Protein AF-A0A5N6KJF9-F1 (afdb_monomer_lite)

InterPro domains:
  IPR001684 Large ribosomal subunit protein bL27 [PF01016] (1-32)

Structure (mmCIF, N/CA/C/O backbone):
data_AF-A0A5N6KJF9-F1
#
_entry.id   AF-A0A5N6KJF9-F1
#
loop_
_atom_site.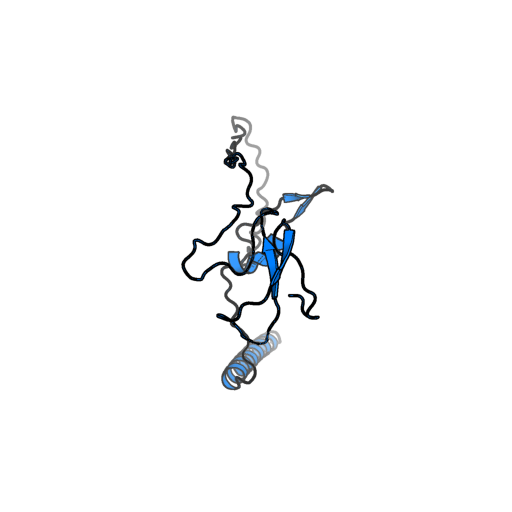group_PDB
_atom_site.id
_atom_site.type_symbol
_atom_site.label_atom_id
_atom_site.label_alt_id
_atom_site.label_comp_id
_atom_site.label_asym_id
_atom_site.label_entity_id
_atom_site.label_seq_id
_atom_site.pdbx_PDB_ins_code
_atom_site.Cartn_x
_atom_site.Cartn_y
_atom_site.Cartn_z
_atom_site.occupancy
_atom_site.B_iso_or_equiv
_atom_site.auth_seq_id
_atom_site.auth_comp_id
_atom_site.auth_asym_id
_atom_site.auth_atom_id
_atom_site.pdbx_PDB_model_num
ATOM 1 N N . MET A 1 1 ? -1.948 -7.510 11.987 1.00 93.12 1 MET A N 1
ATOM 2 C CA . MET A 1 1 ? -1.030 -8.185 12.925 1.00 93.12 1 MET A CA 1
ATOM 3 C C . MET A 1 1 ? 0.293 -8.312 12.203 1.00 93.12 1 MET A C 1
ATOM 5 O O . MET A 1 1 ? 0.275 -8.674 11.031 1.00 93.12 1 MET A O 1
ATOM 9 N N . GLY A 1 2 ? 1.382 -7.894 12.839 1.00 96.94 2 GLY A N 1
ATOM 10 C CA . GLY A 1 2 ? 2.723 -7.964 12.271 1.00 96.94 2 GLY A CA 1
ATOM 11 C C . GLY A 1 2 ? 3.200 -9.407 12.127 1.00 96.94 2 GLY A C 1
ATOM 12 O O . GLY A 1 2 ? 2.576 -10.334 12.647 1.00 96.94 2 GLY A O 1
ATOM 13 N N . ARG A 1 3 ? 4.322 -9.595 11.426 1.00 97.69 3 ARG A N 1
ATOM 14 C CA . ARG A 1 3 ? 4.995 -10.901 11.304 1.00 97.69 3 ARG A CA 1
ATOM 15 C C . ARG A 1 3 ? 5.374 -11.483 12.673 1.00 97.69 3 ARG A C 1
ATOM 17 O O . ARG A 1 3 ? 5.389 -12.692 12.849 1.00 97.69 3 ARG A O 1
ATOM 24 N N . ASP A 1 4 ? 5.667 -10.602 13.615 1.00 97.81 4 ASP A N 1
ATOM 25 C CA . ASP A 1 4 ? 6.037 -10.832 15.010 1.00 97.81 4 ASP A CA 1
ATOM 26 C C . ASP A 1 4 ? 4.830 -10.876 15.967 1.00 97.81 4 ASP A C 1
ATOM 28 O O . ASP A 1 4 ? 4.999 -10.818 17.179 1.00 97.81 4 ASP A O 1
ATOM 32 N N . HIS A 1 5 ? 3.603 -10.970 15.447 1.00 97.25 5 HIS A N 1
ATOM 33 C CA . HIS A 1 5 ? 2.355 -10.897 16.217 1.00 97.25 5 HIS A CA 1
ATOM 34 C C . HIS A 1 5 ? 2.060 -9.541 16.875 1.00 97.25 5 HIS A C 1
ATOM 36 O O . HIS A 1 5 ? 1.070 -9.425 17.601 1.00 97.25 5 HIS A O 1
ATOM 42 N N . THR A 1 6 ? 2.818 -8.488 16.562 1.00 97.44 6 THR A N 1
ATOM 43 C CA . THR A 1 6 ? 2.515 -7.139 17.048 1.00 97.44 6 THR A CA 1
ATOM 44 C C . THR A 1 6 ? 1.153 -6.673 16.522 1.00 97.44 6 THR A C 1
ATOM 46 O O . THR A 1 6 ? 0.850 -6.735 15.321 1.00 97.44 6 THR A O 1
ATOM 49 N N . ILE A 1 7 ? 0.279 -6.227 17.426 1.00 96.81 7 ILE A N 1
ATOM 50 C CA . ILE A 1 7 ? -1.053 -5.723 17.079 1.00 96.81 7 ILE A CA 1
ATOM 51 C C . ILE A 1 7 ? -0.958 -4.212 16.873 1.00 96.81 7 ILE A C 1
ATOM 53 O O . ILE A 1 7 ? -0.577 -3.478 17.776 1.00 96.81 7 ILE A O 1
ATOM 57 N N . TYR A 1 8 ? -1.330 -3.753 15.679 1.00 97.56 8 TYR A N 1
ATOM 58 C CA . TYR A 1 8 ? -1.300 -2.344 15.293 1.00 97.56 8 TYR A CA 1
ATOM 59 C C . TYR A 1 8 ? -2.666 -1.884 14.775 1.00 97.56 8 TYR A C 1
ATOM 61 O O . TYR A 1 8 ? -3.473 -2.686 14.289 1.00 97.56 8 TYR A O 1
ATOM 69 N N . ALA A 1 9 ? -2.920 -0.578 14.864 1.00 97.00 9 ALA A N 1
ATOM 70 C CA . ALA A 1 9 ? -4.131 0.036 14.341 1.00 97.00 9 ALA A CA 1
ATOM 71 C C . ALA A 1 9 ? -4.051 0.173 12.813 1.00 97.00 9 ALA A C 1
ATOM 73 O O . ALA A 1 9 ? -3.103 0.734 12.275 1.00 97.00 9 ALA A O 1
ATOM 74 N N . THR A 1 10 ? -5.062 -0.330 12.104 1.00 93.88 10 THR A N 1
ATOM 75 C CA . THR A 1 10 ? -5.178 -0.201 10.638 1.00 93.88 10 THR A CA 1
ATOM 76 C C . THR A 1 10 ? -5.901 1.072 10.207 1.00 93.88 10 THR A C 1
ATOM 78 O O . THR A 1 10 ? -5.872 1.437 9.034 1.00 93.88 10 THR A O 1
ATOM 81 N N . GLN A 1 11 ? -6.602 1.712 11.140 1.00 94.56 11 GLN A N 1
ATOM 82 C CA . GLN A 1 11 ? -7.408 2.909 10.939 1.00 94.56 11 GLN A CA 1
ATOM 83 C C . GLN A 1 11 ? -7.310 3.799 12.185 1.00 94.56 11 GLN A C 1
ATOM 85 O O . GLN A 1 11 ? -7.167 3.265 13.289 1.00 94.56 11 GLN A O 1
ATOM 90 N N . PRO A 1 12 ? -7.432 5.130 12.040 1.00 95.75 12 PRO A N 1
ATOM 91 C CA . PRO A 1 12 ? -7.471 6.038 13.177 1.00 95.75 12 PRO A CA 1
ATOM 92 C C . PRO A 1 12 ? -8.773 5.863 13.963 1.00 95.75 12 PRO A C 1
ATOM 94 O O . PRO A 1 12 ? -9.872 5.847 13.396 1.00 95.75 12 PRO A O 1
ATOM 97 N N . GLY A 1 13 ? -8.647 5.759 15.282 1.00 96.44 13 GLY A N 1
ATOM 98 C CA . GLY A 1 13 ? -9.772 5.544 16.178 1.00 96.44 13 GLY A CA 1
ATOM 99 C C . GLY A 1 13 ? -9.322 5.241 17.601 1.00 96.44 13 GLY A C 1
ATOM 100 O O . GLY A 1 13 ? -8.227 5.615 18.013 1.00 96.44 13 GLY A O 1
ATOM 101 N N . TYR A 1 14 ? -10.175 4.547 18.344 1.00 97.44 14 TYR A N 1
ATOM 102 C CA . TYR A 1 14 ? -9.971 4.227 19.752 1.00 97.44 14 TYR A CA 1
ATOM 103 C C . TYR A 1 14 ? -9.858 2.723 19.951 1.00 97.44 14 TYR A C 1
ATOM 105 O O . TYR A 1 14 ? -10.658 1.959 19.412 1.00 97.44 14 TYR A O 1
ATOM 113 N N . VAL A 1 15 ? -8.866 2.304 20.731 1.00 97.56 15 VAL A N 1
ATOM 114 C CA . VAL A 1 15 ? -8.607 0.892 21.018 1.00 97.56 15 VAL A CA 1
ATOM 115 C C . VAL A 1 15 ? -9.655 0.357 21.992 1.00 97.56 15 VAL A C 1
ATOM 117 O O . VAL A 1 15 ? -9.986 1.007 22.983 1.00 97.56 15 VAL A O 1
ATOM 120 N N . LYS A 1 16 ? -10.176 -0.838 21.713 1.00 97.25 16 LYS A N 1
ATOM 121 C CA . LYS A 1 16 ? -11.090 -1.577 22.588 1.00 97.25 16 LYS A CA 1
ATOM 122 C C . LYS A 1 16 ? -10.633 -3.030 22.692 1.00 97.25 16 LYS A C 1
ATOM 124 O O . LYS A 1 16 ? -10.399 -3.686 21.675 1.00 97.25 16 LYS A O 1
ATOM 129 N N . TYR A 1 17 ? -10.550 -3.523 23.921 1.00 97.12 17 TYR A N 1
ATOM 130 C CA . TYR A 1 17 ? -10.336 -4.932 24.237 1.00 97.12 17 TYR A CA 1
ATOM 131 C C . TYR A 1 17 ? -11.704 -5.591 24.429 1.00 97.12 17 TYR A C 1
ATOM 133 O O . TYR A 1 17 ? -12.538 -5.051 25.153 1.00 97.12 17 TYR A O 1
ATOM 141 N N . TYR A 1 18 ? -11.962 -6.716 23.764 1.00 96.75 18 TYR A N 1
ATOM 142 C CA . TYR A 1 18 ? -13.250 -7.410 23.845 1.00 96.75 18 TYR A CA 1
ATOM 143 C C . TYR A 1 18 ? -13.095 -8.924 23.675 1.00 96.75 18 TYR A C 1
ATOM 145 O O . TYR A 1 18 ? -12.079 -9.420 23.186 1.00 96.75 18 TYR A O 1
ATOM 153 N N . LYS A 1 19 ? -14.121 -9.671 24.083 1.00 96.69 19 LYS A N 1
ATOM 154 C CA . LYS A 1 19 ? -14.264 -11.105 23.812 1.00 96.69 19 LYS A CA 1
ATOM 155 C C . LYS A 1 19 ? -15.468 -11.290 22.900 1.00 96.69 19 LYS A C 1
ATOM 157 O O . LYS A 1 19 ? -16.470 -10.604 23.067 1.00 96.69 19 LYS A O 1
ATOM 162 N N . ASP A 1 20 ? -15.351 -12.198 21.944 1.00 95.25 20 ASP A N 1
ATOM 163 C CA . ASP A 1 20 ? -16.420 -12.504 20.998 1.00 95.25 20 ASP A CA 1
ATOM 164 C C . ASP A 1 20 ? -16.731 -14.004 21.083 1.00 95.25 20 ASP A C 1
ATOM 166 O O . ASP A 1 20 ? -16.048 -14.805 20.433 1.00 95.25 20 ASP A O 1
ATOM 170 N N . PRO A 1 21 ? -17.692 -14.405 21.940 1.00 93.94 21 PRO A N 1
ATOM 171 C CA . PRO A 1 21 ? -18.012 -15.811 22.143 1.00 93.94 21 PRO A CA 1
ATOM 172 C C . PRO A 1 21 ? -18.665 -16.445 20.913 1.00 93.94 21 PRO A C 1
ATOM 174 O O . PRO A 1 21 ? -18.460 -17.636 20.688 1.00 93.94 21 PRO A O 1
ATOM 177 N N . GLU A 1 22 ? -19.387 -15.663 20.100 1.00 90.62 22 GLU A N 1
ATOM 178 C CA . GLU A 1 22 ? -20.001 -16.143 18.856 1.00 90.62 22 GLU A CA 1
ATOM 179 C C . GLU A 1 22 ? -18.936 -16.546 17.835 1.00 90.62 22 GLU A C 1
ATOM 181 O O . GLU A 1 22 ? -19.087 -17.539 17.125 1.00 90.62 22 GLU A O 1
ATOM 186 N N . ARG A 1 23 ? -17.832 -15.794 17.768 1.00 90.62 23 ARG A N 1
ATOM 187 C CA . ARG A 1 23 ? -16.741 -16.082 16.836 1.00 90.62 23 ARG A CA 1
ATOM 188 C C . ARG A 1 23 ? -15.740 -17.095 17.386 1.00 90.62 23 ARG A C 1
ATOM 190 O O . ARG A 1 23 ? -15.391 -18.049 16.695 1.00 90.62 23 ARG A O 1
ATOM 197 N N . HIS A 1 24 ? -15.228 -16.869 18.597 1.00 95.00 24 HIS A N 1
ATOM 198 C CA . HIS A 1 24 ? -14.254 -17.741 19.254 1.00 95.00 24 HIS A CA 1
ATOM 199 C C . HIS A 1 24 ? -14.369 -17.659 20.790 1.00 95.00 24 HIS A C 1
ATOM 201 O O . HIS A 1 24 ? -13.834 -16.725 21.394 1.00 95.00 24 HIS A O 1
ATOM 207 N N . PRO A 1 25 ? -14.915 -18.694 21.456 1.00 95.12 25 PRO A N 1
ATOM 208 C CA . PRO A 1 25 ? -15.204 -18.671 22.897 1.00 95.12 25 PRO A CA 1
ATOM 209 C C . PRO A 1 25 ? -14.010 -18.398 23.824 1.00 95.12 25 PRO A C 1
ATOM 211 O O . PRO A 1 25 ? -14.171 -17.834 24.902 1.00 95.12 25 PRO A O 1
ATOM 214 N N . LYS A 1 26 ? -12.798 -18.809 23.429 1.00 96.56 26 LYS A N 1
ATOM 215 C CA . LYS A 1 26 ? -11.596 -18.770 24.285 1.00 96.56 26 LYS A CA 1
ATOM 216 C C . LYS A 1 26 ? -10.648 -17.604 23.985 1.00 96.56 26 LYS A C 1
ATOM 218 O O . LYS A 1 26 ? -9.662 -17.432 24.696 1.00 96.56 26 LYS A O 1
ATOM 223 N N . ARG A 1 27 ? -10.884 -16.833 22.917 1.00 96.06 27 ARG A N 1
ATOM 224 C CA . ARG A 1 27 ? -9.932 -15.816 22.439 1.00 96.06 27 ARG A CA 1
ATOM 225 C C . ARG A 1 27 ? -10.353 -14.411 22.857 1.00 96.06 27 ARG A C 1
ATOM 227 O O . ARG A 1 27 ? -11.532 -14.074 22.873 1.00 96.06 27 ARG A O 1
ATOM 234 N N . GLN A 1 28 ? -9.356 -13.591 23.173 1.00 96.69 28 GLN A N 1
ATOM 235 C CA . GLN A 1 28 ? -9.515 -12.159 23.407 1.00 96.69 28 GLN A CA 1
ATOM 236 C C . GLN A 1 28 ? -9.068 -11.404 22.157 1.00 96.69 28 GLN A C 1
ATOM 238 O O . GLN A 1 28 ? -8.109 -11.806 21.493 1.00 96.69 28 GLN A O 1
ATOM 243 N N . TYR A 1 29 ? -9.768 -10.324 21.835 1.00 96.94 29 TYR A N 1
ATOM 244 C CA . TYR A 1 29 ? -9.526 -9.512 20.655 1.00 96.94 29 TYR A CA 1
ATOM 245 C C . TYR A 1 29 ? -9.224 -8.073 21.042 1.00 96.94 29 TYR A C 1
ATOM 247 O O . TYR A 1 29 ? -9.754 -7.532 22.012 1.00 96.94 29 TYR A O 1
ATOM 255 N N . ILE A 1 30 ? -8.393 -7.445 20.218 1.00 97.44 30 ILE A N 1
ATOM 256 C CA . ILE A 1 30 ? -8.139 -6.012 20.248 1.00 97.44 30 ILE A CA 1
ATOM 257 C C . ILE A 1 30 ? -8.665 -5.454 18.931 1.00 97.44 30 ILE A C 1
ATOM 259 O O . ILE A 1 30 ? -8.307 -5.935 17.854 1.00 97.44 30 ILE A O 1
ATOM 263 N N . GLY A 1 31 ? -9.551 -4.471 19.016 1.00 96.94 31 GLY A N 1
ATOM 264 C CA . GLY A 1 31 ? -10.122 -3.791 17.861 1.00 96.94 31 GLY A CA 1
ATOM 265 C C . GLY A 1 31 ? -10.015 -2.281 17.991 1.00 96.94 31 GLY A C 1
ATOM 266 O O . GLY A 1 31 ? -9.719 -1.749 19.059 1.00 96.94 31 GLY A O 1
ATOM 267 N N . VAL A 1 32 ? -10.272 -1.590 16.885 1.00 97.50 32 VAL A N 1
ATOM 268 C CA . VAL A 1 32 ? -10.301 -0.129 16.836 1.00 97.50 32 VAL A CA 1
ATOM 269 C C . VAL A 1 32 ? -11.686 0.317 16.384 1.00 97.50 32 VAL A C 1
ATOM 271 O O . VAL A 1 32 ? -12.204 -0.183 15.385 1.00 97.50 32 VAL A O 1
ATOM 274 N N . VAL A 1 33 ? -12.283 1.250 17.125 1.00 97.31 33 VAL A N 1
ATOM 275 C CA . VAL A 1 33 ? -13.582 1.867 16.815 1.00 97.31 33 VAL A CA 1
ATOM 276 C C . VAL A 1 33 ? -13.408 3.321 16.388 1.00 97.31 33 VAL A C 1
ATOM 278 O O . VAL A 1 33 ? -12.475 3.990 16.820 1.00 97.31 33 VAL A O 1
ATOM 281 N N . PHE A 1 34 ? -14.315 3.850 15.563 1.00 96.12 34 PHE A N 1
ATOM 282 C CA . PHE A 1 34 ? -14.178 5.223 15.054 1.00 96.12 34 PHE A CA 1
ATOM 283 C C . PHE A 1 34 ? -14.586 6.306 16.057 1.00 96.12 34 PHE A C 1
ATOM 285 O O . PHE A 1 34 ? -14.038 7.403 16.018 1.00 96.12 34 PHE A O 1
ATOM 292 N N . LYS A 1 35 ? -15.552 6.019 16.938 1.00 95.88 35 LYS A N 1
ATOM 293 C CA . LYS A 1 35 ? -16.022 6.930 17.997 1.00 95.88 35 LYS A CA 1
ATOM 294 C C . LYS A 1 35 ? -15.819 6.271 19.362 1.00 95.88 35 LYS A C 1
ATOM 296 O O . LYS A 1 35 ? -15.938 5.051 19.456 1.00 95.88 35 LYS A O 1
ATOM 301 N N . ARG A 1 36 ? -15.534 7.059 20.405 1.00 95.88 36 ARG A N 1
ATOM 302 C CA . ARG A 1 36 ? -15.202 6.549 21.755 1.00 95.88 36 ARG A CA 1
ATOM 303 C C . ARG A 1 36 ? -16.328 5.725 22.385 1.00 95.88 36 ARG A C 1
ATOM 305 O O . ARG A 1 36 ? -16.036 4.728 23.051 1.00 95.88 36 ARG A O 1
ATOM 312 N N . ASP A 1 37 ? -17.569 6.108 22.102 1.00 95.94 37 ASP A N 1
ATOM 313 C CA . ASP A 1 37 ? -18.794 5.540 22.688 1.00 95.94 37 ASP A CA 1
ATOM 314 C C . ASP A 1 37 ? -19.171 4.178 22.091 1.00 95.94 37 ASP A C 1
ATOM 316 O O . ASP A 1 37 ? -20.073 3.495 22.562 1.00 95.94 37 ASP A O 1
ATOM 320 N N . GLN A 1 38 ? -18.497 3.766 21.015 1.00 94.31 38 GLN A N 1
ATOM 321 C CA . GLN A 1 38 ? -18.793 2.510 20.342 1.00 94.31 38 GLN A CA 1
ATOM 322 C C . GLN A 1 38 ? -18.168 1.323 21.077 1.00 94.31 38 GLN A C 1
ATOM 324 O O . GLN A 1 38 ? -17.012 1.368 21.506 1.00 94.31 38 GLN A O 1
ATOM 329 N N . VAL A 1 39 ? -18.929 0.232 21.145 1.00 94.88 39 VAL A N 1
ATOM 330 C CA . VAL A 1 39 ? -18.543 -1.020 21.804 1.00 94.88 39 VAL A CA 1
ATOM 331 C C . VAL A 1 39 ? -18.344 -2.125 20.760 1.00 94.88 39 VAL A C 1
ATOM 333 O O . VAL A 1 39 ? -19.028 -2.153 19.736 1.00 94.88 39 VAL A O 1
ATOM 336 N N . LEU A 1 40 ? -17.367 -2.998 21.012 1.00 94.88 40 LEU A N 1
ATOM 337 C CA . LEU A 1 40 ? -17.119 -4.250 20.290 1.00 94.88 40 LEU A CA 1
ATOM 338 C C . LEU A 1 40 ? -17.436 -5.422 21.241 1.00 94.88 40 LEU A C 1
ATOM 340 O O . LEU A 1 40 ? -17.187 -5.265 22.438 1.00 94.88 40 LEU A O 1
ATOM 344 N N . PRO A 1 41 ? -17.923 -6.582 20.761 1.00 95.50 41 PRO A N 1
ATOM 345 C CA . PRO A 1 41 ? -18.136 -6.968 19.361 1.00 95.50 41 PRO A CA 1
ATOM 346 C C . PRO A 1 41 ? -19.376 -6.310 18.734 1.00 95.50 41 PRO A C 1
ATOM 348 O O . PRO A 1 41 ? -20.321 -5.949 19.431 1.00 95.50 41 PRO A O 1
ATOM 351 N N . LEU A 1 42 ? -19.376 -6.133 17.407 1.00 92.69 42 LEU A N 1
ATOM 352 C CA . LEU A 1 42 ? -20.604 -5.750 16.704 1.00 92.69 42 LEU A CA 1
ATOM 353 C C . LEU A 1 42 ? -21.506 -6.985 16.572 1.00 92.69 42 LEU A C 1
ATOM 355 O O . LEU A 1 42 ? -20.986 -8.053 16.244 1.00 92.69 42 LEU A O 1
ATOM 359 N N . PRO A 1 43 ? -22.833 -6.852 16.735 1.00 92.00 43 PRO A N 1
ATOM 360 C CA . PRO A 1 43 ? -23.743 -7.960 16.481 1.00 92.00 43 PRO A CA 1
ATOM 361 C C . PRO A 1 43 ? -23.675 -8.380 15.010 1.00 92.00 43 PRO A C 1
ATOM 363 O O . PRO A 1 43 ? -23.570 -7.526 14.120 1.00 92.00 43 PRO A O 1
ATOM 366 N N . ARG A 1 44 ? -23.791 -9.686 14.747 1.00 89.75 44 ARG A N 1
ATOM 367 C CA . ARG A 1 44 ? -23.565 -10.302 13.427 1.00 89.75 44 ARG A CA 1
ATOM 368 C C . ARG A 1 44 ? -24.373 -9.686 12.279 1.00 89.75 44 ARG A C 1
ATOM 370 O O . ARG A 1 44 ? -23.860 -9.584 11.170 1.00 89.75 44 ARG A O 1
ATOM 377 N N . ASN A 1 45 ? -25.599 -9.240 12.551 1.00 92.75 45 ASN A N 1
ATOM 378 C CA . ASN A 1 45 ? -26.517 -8.709 11.535 1.00 92.75 45 ASN A CA 1
ATOM 379 C C . ASN A 1 45 ? -26.466 -7.177 11.394 1.00 92.75 45 ASN A C 1
ATOM 381 O O . ASN A 1 45 ? -27.294 -6.593 10.699 1.00 92.75 45 ASN A O 1
ATOM 385 N N . THR A 1 46 ? -25.531 -6.501 12.064 1.00 94.00 46 THR A N 1
ATOM 386 C CA . THR A 1 46 ? -25.421 -5.040 11.969 1.00 94.00 46 THR A CA 1
ATOM 387 C C . THR A 1 46 ? -24.582 -4.601 10.779 1.00 94.00 46 THR A C 1
ATOM 389 O O . THR A 1 46 ? -23.658 -5.285 10.337 1.00 94.00 46 THR A O 1
ATOM 392 N N . VAL A 1 47 ? -24.883 -3.410 10.263 1.00 94.94 47 VAL A N 1
ATOM 393 C CA . VAL A 1 47 ? -24.096 -2.808 9.186 1.00 94.94 47 VAL A CA 1
ATOM 394 C C . VAL A 1 47 ? -22.662 -2.548 9.641 1.00 94.94 47 VAL A C 1
ATOM 396 O O . VAL A 1 47 ? -22.397 -1.999 10.717 1.00 94.94 47 VAL A O 1
ATOM 399 N N . ARG A 1 48 ? -21.703 -2.911 8.786 1.00 93.88 48 ARG A N 1
ATOM 400 C CA . ARG A 1 48 ? -20.292 -2.661 9.063 1.00 93.88 48 ARG A CA 1
ATOM 401 C C . ARG A 1 48 ? -20.016 -1.164 9.003 1.00 93.88 48 ARG A C 1
ATOM 403 O O . ARG A 1 48 ? -20.127 -0.536 7.955 1.00 93.88 48 ARG A O 1
ATOM 410 N N . ARG A 1 49 ? -19.544 -0.610 10.114 1.00 93.00 49 ARG A N 1
ATOM 411 C CA . ARG A 1 49 ? -19.052 0.768 10.170 1.00 93.00 49 ARG A CA 1
ATOM 412 C C . ARG A 1 49 ? -17.742 0.854 9.377 1.00 93.00 49 ARG A C 1
ATOM 414 O O . ARG A 1 49 ? -16.801 0.114 9.669 1.00 93.00 49 ARG A O 1
ATOM 421 N N . ARG A 1 50 ? -17.664 1.743 8.379 1.00 93.75 50 ARG A N 1
ATOM 422 C CA . ARG A 1 50 ? -16.463 2.001 7.555 1.00 93.75 50 ARG A CA 1
ATOM 423 C C . ARG A 1 50 ? -16.260 3.509 7.378 1.00 93.75 50 ARG A C 1
ATOM 425 O O . ARG A 1 50 ? -17.224 4.265 7.437 1.00 93.75 50 ARG A O 1
ATOM 432 N N . ARG A 1 51 ? -15.014 3.932 7.167 1.00 91.88 51 ARG A N 1
ATOM 433 C CA . ARG A 1 51 ? -14.654 5.302 6.773 1.00 91.88 51 ARG A CA 1
ATOM 434 C C . ARG A 1 51 ? -14.167 5.296 5.325 1.00 91.88 51 ARG A C 1
ATOM 436 O O . ARG A 1 51 ? -13.536 4.323 4.919 1.00 91.88 51 ARG A O 1
ATOM 443 N N . LEU A 1 52 ? -14.478 6.358 4.579 1.00 93.81 52 LEU A N 1
ATOM 444 C CA . LEU A 1 52 ? -14.055 6.523 3.184 1.00 93.81 52 LEU A CA 1
ATOM 445 C C . LEU A 1 52 ? -12.536 6.732 3.082 1.00 93.81 52 LEU A C 1
ATOM 447 O O . LEU A 1 52 ? -11.890 6.086 2.269 1.00 93.81 52 LEU A O 1
ATOM 451 N N . GLY A 1 53 ? -11.967 7.578 3.952 1.00 93.25 53 GLY A N 1
ATOM 452 C CA . GLY A 1 53 ? -10.518 7.805 4.020 1.00 93.25 53 GLY A CA 1
ATOM 453 C C . GLY A 1 53 ? -9.932 8.498 2.787 1.00 93.25 53 GLY A C 1
ATOM 454 O O . GLY A 1 53 ? -8.763 8.293 2.486 1.00 93.25 53 GLY A O 1
ATOM 455 N N . MET A 1 54 ? -10.745 9.272 2.067 1.00 94.56 54 MET A N 1
ATOM 456 C CA . MET A 1 54 ? -10.348 10.018 0.875 1.00 94.56 54 MET A CA 1
ATOM 457 C C . MET A 1 54 ? -10.744 11.483 1.029 1.00 94.56 54 MET A C 1
ATOM 459 O O . MET A 1 54 ? -11.734 11.792 1.696 1.00 94.56 54 MET A O 1
ATOM 463 N N . GLU A 1 55 ? -9.982 12.353 0.379 1.00 93.56 55 GLU A N 1
ATOM 464 C CA . GLU A 1 55 ? -10.254 13.783 0.272 1.00 93.56 55 GLU A CA 1
ATOM 465 C C . GLU A 1 55 ? -10.676 14.118 -1.158 1.00 93.56 55 GLU A C 1
ATOM 467 O O . GLU A 1 55 ? -10.311 13.428 -2.113 1.00 93.56 55 GLU A O 1
ATOM 472 N N . VAL A 1 56 ? -11.484 15.165 -1.311 1.00 94.94 56 VAL A N 1
ATOM 473 C CA . VAL A 1 56 ? -11.951 15.606 -2.626 1.00 94.94 56 VAL A CA 1
ATOM 474 C C . VAL A 1 56 ? -10.820 16.367 -3.310 1.00 94.94 56 VAL A C 1
ATOM 476 O O . VAL A 1 56 ? -10.491 17.482 -2.915 1.00 94.94 56 VAL A O 1
ATOM 479 N N . ALA A 1 57 ? -10.238 15.767 -4.347 1.00 92.69 57 ALA A N 1
ATOM 480 C CA . ALA A 1 57 ? -9.258 16.413 -5.211 1.00 92.69 57 ALA A CA 1
ATOM 481 C C . ALA A 1 57 ? -9.905 16.801 -6.545 1.00 92.69 57 ALA A C 1
ATOM 483 O O . ALA A 1 57 ? -10.691 16.038 -7.112 1.00 92.69 57 ALA A O 1
ATOM 484 N N . LYS A 1 58 ? -9.562 17.987 -7.058 1.00 94.62 58 LYS A N 1
ATOM 485 C CA . LYS A 1 58 ? -9.934 18.384 -8.420 1.00 94.62 58 LYS A CA 1
ATOM 486 C C . LYS A 1 58 ? -9.155 17.517 -9.408 1.00 94.62 58 LYS A C 1
ATOM 488 O O . LYS A 1 58 ? -7.941 17.376 -9.275 1.00 94.62 58 LYS A O 1
ATOM 493 N N . ILE A 1 59 ? -9.853 16.942 -10.381 1.00 92.38 59 ILE A N 1
ATOM 494 C CA . ILE A 1 59 ? -9.224 16.189 -11.466 1.00 92.38 59 ILE A CA 1
ATOM 495 C C . ILE A 1 59 ? -8.550 17.209 -12.384 1.00 92.38 59 ILE A C 1
ATOM 497 O O . ILE A 1 59 ? -9.220 18.089 -12.918 1.00 92.38 59 ILE A O 1
ATOM 501 N N . VAL A 1 60 ? -7.228 17.114 -12.525 1.00 91.25 60 VAL A N 1
ATOM 502 C CA . VAL A 1 60 ? -6.482 17.875 -13.530 1.00 91.25 60 VAL A CA 1
ATOM 503 C C . VAL A 1 60 ? -6.528 17.060 -14.811 1.00 91.25 60 VAL A C 1
ATOM 505 O O . VAL A 1 60 ? -5.969 15.962 -14.869 1.00 91.25 60 VAL A O 1
ATOM 508 N N . GLU A 1 61 ? -7.239 17.568 -15.812 1.00 87.69 61 GLU A N 1
ATOM 509 C CA . GLU A 1 61 ? -7.184 16.994 -17.150 1.00 87.69 61 GLU A CA 1
ATOM 510 C C . GLU A 1 61 ? -5.767 17.203 -17.697 1.00 87.69 61 GLU A C 1
ATOM 512 O O . GLU A 1 61 ? -5.252 18.322 -17.634 1.00 87.69 61 GLU A O 1
ATOM 517 N N . PRO A 1 62 ? -5.084 16.146 -18.167 1.00 84.38 62 PRO A N 1
ATOM 518 C CA . PRO A 1 62 ? -3.777 16.321 -18.768 1.00 84.38 62 PRO A CA 1
ATOM 519 C C . PRO A 1 62 ? -3.952 17.120 -20.058 1.00 84.38 62 PRO A C 1
ATOM 521 O O . PRO A 1 62 ? -4.642 16.673 -20.976 1.00 84.38 62 PRO A O 1
ATOM 524 N N . GLU A 1 63 ? -3.315 18.286 -20.136 1.00 78.56 63 GLU A N 1
ATOM 525 C CA . GLU A 1 63 ? -3.217 19.029 -21.386 1.00 78.56 63 GLU A CA 1
ATOM 526 C C . GLU A 1 63 ? -2.543 18.121 -22.419 1.00 78.56 63 GLU A C 1
ATOM 528 O O . GLU A 1 63 ? -1.405 17.675 -22.243 1.00 78.56 63 GLU A O 1
ATOM 533 N N . THR A 1 64 ? -3.265 17.781 -23.487 1.00 69.56 64 THR A N 1
ATOM 534 C CA . THR A 1 64 ? -2.648 17.137 -24.644 1.00 69.56 64 THR A CA 1
ATOM 535 C C . THR A 1 64 ? -1.636 18.130 -25.198 1.00 69.56 64 THR A C 1
ATOM 537 O O . THR A 1 64 ? -2.065 19.225 -25.572 1.00 69.56 64 THR A O 1
ATOM 540 N N . PRO A 1 65 ? -0.332 17.807 -25.264 1.00 64.12 65 PRO A N 1
ATOM 541 C CA . PRO A 1 65 ? 0.621 18.715 -25.872 1.00 64.12 65 PRO A CA 1
ATOM 542 C C . PRO A 1 65 ? 0.204 18.893 -27.331 1.00 64.12 65 PRO A C 1
ATOM 544 O O . PRO A 1 65 ? 0.319 17.969 -28.139 1.00 64.12 65 PRO A O 1
ATOM 547 N N . GLN A 1 66 ? -0.345 20.065 -27.646 1.00 58.25 66 GLN A N 1
ATOM 548 C CA . GLN A 1 66 ? -0.509 20.508 -29.016 1.00 58.25 66 GLN A CA 1
ATOM 549 C C . GLN A 1 66 ? 0.913 20.666 -29.535 1.00 58.25 66 GLN A C 1
ATOM 551 O O . GLN A 1 66 ? 1.641 21.571 -29.139 1.00 58.25 66 GLN A O 1
ATOM 556 N N . VAL A 1 67 ? 1.360 19.688 -30.317 1.00 57.28 67 VAL A N 1
ATOM 557 C CA . VAL A 1 67 ? 2.623 19.782 -31.035 1.00 57.28 67 VAL A CA 1
ATOM 558 C C . VAL A 1 67 ? 2.424 20.903 -32.048 1.00 57.28 67 VAL A C 1
ATOM 560 O O . VAL A 1 67 ? 1.861 20.675 -33.117 1.00 57.28 67 VAL A O 1
ATOM 563 N N . GLU A 1 68 ? 2.816 22.122 -31.685 1.00 52.22 68 GLU A N 1
ATOM 564 C CA . GLU A 1 68 ? 2.985 23.215 -32.632 1.00 52.22 68 GLU A CA 1
ATOM 565 C C . GLU A 1 68 ? 4.073 22.777 -33.612 1.00 52.22 68 GLU A C 1
ATOM 567 O O . GLU A 1 68 ? 5.268 22.763 -33.319 1.00 52.22 68 GLU A O 1
ATOM 572 N N . VAL A 1 69 ? 3.636 22.304 -34.776 1.00 48.41 69 VAL A N 1
ATOM 573 C CA . VAL A 1 69 ? 4.515 22.090 -35.915 1.00 48.41 69 VAL A CA 1
ATOM 574 C C . VAL A 1 69 ? 4.849 23.483 -36.432 1.00 48.41 69 VAL A C 1
ATOM 576 O O . VAL A 1 69 ? 4.119 24.037 -37.250 1.00 48.41 69 VAL A O 1
ATOM 579 N N . GLU A 1 70 ? 5.933 24.070 -35.928 1.00 43.81 70 GLU A N 1
ATOM 580 C CA . GLU A 1 70 ? 6.569 25.215 -36.572 1.00 43.81 70 GLU A CA 1
ATOM 581 C C . GLU A 1 70 ? 7.022 24.773 -37.971 1.00 43.81 70 GLU A C 1
ATOM 583 O O . GLU A 1 70 ? 8.083 24.172 -38.162 1.00 43.81 70 GLU A O 1
ATOM 588 N N . ILE A 1 71 ? 6.180 25.033 -38.973 1.00 45.56 71 ILE A N 1
ATOM 589 C CA . ILE A 1 71 ? 6.569 24.994 -40.380 1.00 45.56 71 ILE A CA 1
ATOM 590 C C . ILE A 1 71 ? 7.483 26.201 -40.571 1.00 45.56 71 ILE A C 1
ATOM 592 O O . ILE A 1 71 ? 7.034 27.307 -40.864 1.00 45.56 71 ILE A O 1
ATOM 596 N N . THR A 1 72 ? 8.778 26.003 -40.336 1.00 38.88 72 THR A N 1
ATOM 597 C CA . THR A 1 72 ? 9.789 26.981 -40.721 1.00 38.88 72 THR A CA 1
ATOM 598 C C . THR A 1 72 ? 9.738 27.117 -42.240 1.00 38.88 72 THR A C 1
ATOM 600 O O . THR A 1 72 ? 9.992 26.169 -42.985 1.00 38.88 72 THR A O 1
ATOM 603 N N . GLY A 1 73 ? 9.284 28.293 -42.674 1.00 41.28 73 GLY A N 1
ATOM 604 C CA . GLY A 1 73 ? 9.041 28.646 -44.063 1.00 41.28 73 GLY A CA 1
ATOM 605 C C . GLY A 1 73 ? 10.267 28.414 -44.936 1.00 41.28 73 GLY A C 1
ATOM 606 O O . GLY A 1 73 ? 11.359 28.907 -44.656 1.00 41.28 73 GLY A O 1
ATOM 607 N N . LEU A 1 74 ? 10.055 27.668 -46.015 1.00 40.75 74 LEU A N 1
ATOM 608 C CA . LEU A 1 74 ? 10.963 27.593 -47.142 1.00 40.75 74 LEU A CA 1
ATOM 609 C C . LEU A 1 74 ? 10.349 28.428 -48.268 1.00 40.75 74 LEU A C 1
ATOM 611 O O . LEU A 1 74 ? 9.525 27.922 -49.024 1.00 40.75 74 LEU A O 1
ATOM 615 N N . GLU A 1 75 ? 10.762 29.688 -48.389 1.00 37.22 75 GLU A N 1
ATOM 616 C CA . GLU A 1 75 ? 10.598 30.446 -49.628 1.00 37.22 75 GLU A CA 1
ATOM 617 C C . GLU A 1 75 ? 11.937 31.058 -50.058 1.00 37.22 75 GLU A C 1
ATOM 619 O O . GLU A 1 75 ? 12.539 31.854 -49.346 1.00 37.22 75 GLU A O 1
ATOM 624 N N . SER A 1 76 ? 12.331 30.657 -51.272 1.00 38.53 76 SER A N 1
ATOM 625 C CA . SER A 1 76 ? 13.057 31.440 -52.278 1.00 38.53 76 SER A CA 1
ATOM 626 C C . SER A 1 76 ? 14.512 31.834 -51.997 1.00 38.53 76 SER A C 1
ATOM 628 O O . SER A 1 76 ? 14.789 32.812 -51.312 1.00 38.53 76 SER A O 1
ATOM 630 N N . GLY A 1 77 ? 15.447 31.154 -52.673 1.00 33.09 77 GLY A N 1
ATOM 631 C CA . GLY A 1 77 ? 16.787 31.699 -52.910 1.00 33.09 77 GLY A CA 1
ATOM 632 C C . GLY A 1 77 ? 17.870 30.659 -53.183 1.00 33.09 77 GLY A C 1
ATOM 633 O O . GLY A 1 77 ? 18.388 30.042 -52.264 1.00 33.09 77 GLY A O 1
ATOM 634 N N . ASP A 1 78 ? 18.244 30.555 -54.456 1.00 25.41 78 ASP A N 1
ATOM 635 C CA . ASP A 1 78 ? 19.569 30.174 -54.953 1.00 25.41 78 ASP A CA 1
ATOM 636 C C . ASP A 1 78 ? 19.984 28.695 -54.990 1.00 25.41 78 ASP A C 1
ATOM 638 O O . ASP A 1 78 ? 20.461 28.061 -54.046 1.00 25.41 78 ASP A O 1
ATOM 642 N N . ALA A 1 79 ? 19.911 28.191 -56.224 1.00 37.31 79 ALA A N 1
ATOM 643 C CA . ALA A 1 79 ? 20.613 27.025 -56.714 1.00 37.31 79 ALA A CA 1
ATOM 644 C C . ALA A 1 79 ? 22.135 27.196 -56.547 1.00 37.31 79 ALA A C 1
ATOM 646 O O . ALA A 1 79 ? 22.816 27.756 -57.404 1.00 37.31 79 ALA A O 1
ATOM 647 N N . SER A 1 80 ? 22.688 26.643 -55.470 1.00 31.28 80 SER A N 1
ATOM 648 C CA . SER A 1 80 ? 24.102 26.282 -55.415 1.00 31.28 80 SER A CA 1
ATOM 649 C C . SER A 1 80 ? 24.228 24.767 -55.301 1.00 31.28 80 SER A C 1
ATOM 651 O O . SER A 1 80 ? 23.772 24.123 -54.356 1.00 31.28 80 SER A O 1
ATOM 653 N N . VAL A 1 81 ? 24.819 24.184 -56.343 1.00 38.88 81 VAL A N 1
ATOM 654 C CA . VAL A 1 81 ? 25.183 22.772 -56.446 1.00 38.88 81 VAL A CA 1
ATOM 655 C C . VAL A 1 81 ? 26.239 22.473 -55.381 1.00 38.88 81 VAL A C 1
ATOM 657 O O . VAL A 1 81 ? 27.440 22.537 -55.625 1.00 38.88 81 VAL A O 1
ATOM 660 N N . LEU A 1 82 ? 25.794 22.154 -54.168 1.00 31.16 82 LEU A N 1
ATOM 661 C CA . LEU A 1 82 ? 26.632 21.556 -53.139 1.00 31.16 82 LEU A CA 1
ATOM 662 C C . LEU A 1 82 ? 26.476 20.046 -53.246 1.00 31.16 82 LEU A C 1
ATOM 664 O O . LEU A 1 82 ? 25.434 19.478 -52.924 1.00 31.16 82 LEU A O 1
ATOM 668 N N . GLY A 1 83 ? 27.532 19.417 -53.764 1.00 34.47 83 GLY A N 1
ATOM 669 C CA . GLY A 1 83 ? 27.611 17.989 -54.025 1.00 34.47 83 GLY A CA 1
ATOM 670 C C . GLY A 1 83 ? 26.996 17.163 -52.903 1.00 34.47 83 GLY A C 1
ATOM 671 O O . GLY A 1 83 ? 27.466 17.168 -51.761 1.00 34.47 83 GLY A O 1
ATOM 672 N N . VAL A 1 84 ? 25.956 16.412 -53.262 1.00 29.52 84 VAL A N 1
ATOM 673 C CA . VAL A 1 84 ? 25.401 15.345 -52.441 1.00 29.52 84 VAL A CA 1
ATOM 674 C C . VAL A 1 84 ? 26.511 14.312 -52.279 1.00 29.52 84 VAL A C 1
ATOM 676 O O . VAL A 1 84 ? 26.669 13.398 -53.083 1.00 29.52 84 VAL A O 1
ATOM 679 N N . LYS A 1 85 ? 27.320 14.445 -51.222 1.00 34.72 85 LYS A N 1
ATOM 680 C CA . LYS A 1 85 ? 27.998 13.282 -50.659 1.00 34.72 85 LYS A CA 1
ATOM 681 C C . LYS A 1 85 ? 26.868 12.369 -50.230 1.00 34.72 85 LYS A C 1
ATOM 683 O O . LYS A 1 85 ? 26.264 12.601 -49.183 1.00 34.72 85 LYS A O 1
ATOM 688 N N . GLU A 1 86 ? 26.559 11.377 -51.061 1.00 37.53 86 GLU A N 1
ATOM 689 C CA . GLU A 1 86 ? 25.704 10.261 -50.698 1.00 37.53 86 GLU A CA 1
ATOM 690 C C . GLU A 1 86 ? 26.236 9.710 -49.375 1.00 37.53 86 GLU A C 1
ATOM 692 O O . GLU A 1 86 ? 27.213 8.956 -49.314 1.00 37.53 86 GLU A O 1
ATOM 697 N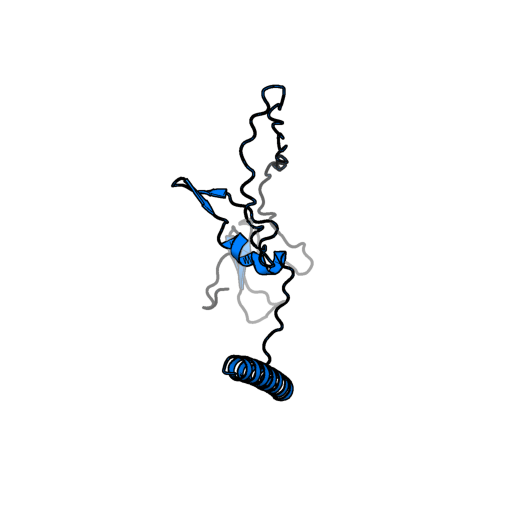 N . LYS A 1 87 ? 25.634 10.145 -48.264 1.00 40.56 87 LYS A N 1
ATOM 698 C CA . LYS A 1 87 ? 25.831 9.512 -46.973 1.00 40.56 87 LYS A CA 1
ATOM 699 C C . LYS A 1 87 ? 25.325 8.101 -47.197 1.00 40.56 87 LYS A C 1
ATOM 701 O O . LYS A 1 87 ? 24.114 7.897 -47.224 1.00 40.56 87 LYS A O 1
ATOM 706 N N . LYS A 1 88 ? 26.249 7.153 -47.416 1.00 36.75 88 LYS A N 1
ATOM 707 C CA . LYS A 1 88 ? 25.995 5.707 -47.412 1.00 36.75 88 LYS A CA 1
ATOM 708 C C . LYS A 1 88 ? 24.891 5.462 -46.395 1.00 36.75 88 LYS A C 1
ATOM 710 O O . LYS A 1 88 ? 25.157 5.654 -45.207 1.00 36.75 88 LYS A O 1
ATOM 715 N N . LYS A 1 89 ? 23.678 5.110 -46.851 1.00 39.97 89 LYS A N 1
ATOM 716 C CA . LYS A 1 89 ? 22.561 4.741 -45.973 1.00 39.97 89 LYS A CA 1
ATOM 717 C C . LYS A 1 89 ? 23.116 3.695 -45.017 1.00 39.97 89 LYS A C 1
ATOM 719 O O . LYS A 1 89 ? 23.386 2.556 -45.407 1.00 39.97 89 LYS A O 1
ATOM 724 N N . LYS A 1 90 ? 23.429 4.123 -43.794 1.00 48.91 90 LYS A N 1
ATOM 725 C CA . LYS A 1 90 ? 23.979 3.257 -42.761 1.00 48.91 90 LYS A CA 1
ATOM 726 C C . LYS A 1 90 ? 22.835 2.298 -42.504 1.00 48.91 90 LYS A C 1
ATOM 728 O O . LYS A 1 90 ? 21.785 2.756 -42.084 1.00 48.91 90 LYS A O 1
ATOM 733 N N . ARG A 1 91 ? 22.993 1.030 -42.902 1.00 51.44 91 ARG A N 1
ATOM 734 C CA . ARG A 1 91 ? 21.958 -0.001 -42.758 1.00 51.44 91 ARG A CA 1
ATOM 735 C C . ARG A 1 91 ? 21.394 0.106 -41.347 1.00 51.44 91 ARG A C 1
ATOM 737 O O . ARG A 1 91 ? 22.103 -0.257 -40.407 1.00 51.44 91 ARG A O 1
ATOM 744 N N . GLU A 1 92 ? 20.192 0.657 -41.223 1.00 56.75 92 GLU A N 1
ATOM 745 C CA . GLU A 1 92 ? 19.535 0.812 -39.934 1.00 56.75 92 GLU A CA 1
ATOM 746 C C . GLU A 1 92 ? 19.418 -0.588 -39.354 1.00 56.75 92 GLU A C 1
ATOM 748 O O . GLU A 1 92 ? 18.936 -1.527 -40.001 1.00 56.75 92 GLU A O 1
ATOM 753 N N . ARG A 1 93 ? 20.019 -0.786 -38.181 1.00 60.38 93 ARG A N 1
ATOM 754 C CA . ARG A 1 93 ? 19.945 -2.090 -37.535 1.00 60.38 93 ARG A CA 1
ATOM 755 C C . ARG A 1 93 ? 18.506 -2.276 -37.068 1.00 60.38 93 ARG A C 1
ATOM 757 O O . ARG A 1 93 ? 17.858 -1.346 -36.599 1.00 60.38 93 ARG A O 1
ATOM 764 N N . LYS A 1 94 ? 17.999 -3.502 -37.175 1.00 59.19 94 LYS A N 1
ATOM 765 C CA . LYS A 1 94 ? 16.664 -3.847 -36.681 1.00 59.19 94 LYS A CA 1
ATOM 766 C C . LYS A 1 94 ? 16.544 -3.432 -35.205 1.00 59.19 94 LYS A C 1
ATOM 768 O O . LYS A 1 94 ? 17.317 -3.924 -34.383 1.00 59.19 94 LYS A O 1
ATOM 773 N N . GLY A 1 95 ? 15.609 -2.531 -34.895 1.00 60.16 95 GLY A N 1
ATOM 774 C CA . GLY A 1 95 ? 15.423 -1.946 -33.558 1.00 60.16 95 GLY A CA 1
ATOM 775 C C . GLY A 1 95 ? 15.977 -0.531 -33.354 1.00 60.16 95 GLY A C 1
ATOM 776 O O . GLY A 1 95 ? 15.897 -0.015 -32.244 1.00 60.16 95 GLY A O 1
ATOM 777 N N . GLU A 1 96 ? 16.519 0.103 -34.396 1.00 63.38 96 GLU A N 1
ATOM 778 C CA . GLU A 1 96 ? 16.831 1.545 -34.403 1.00 63.38 96 GLU A CA 1
ATOM 779 C C . GLU A 1 96 ? 15.653 2.408 -34.892 1.00 63.38 96 GLU A C 1
ATOM 781 O O . GLU A 1 96 ? 15.722 3.633 -34.849 1.00 63.38 96 GLU A O 1
ATOM 786 N N . GLU A 1 97 ? 14.565 1.765 -35.318 1.00 66.75 97 GLU A N 1
ATOM 787 C CA . GLU A 1 97 ? 13.321 2.399 -35.750 1.00 66.75 97 GLU A CA 1
ATOM 788 C C . GLU A 1 97 ? 12.633 3.075 -34.545 1.00 66.75 97 GLU A C 1
ATOM 790 O O . GLU A 1 97 ? 12.305 2.419 -33.552 1.00 66.75 97 GLU A O 1
ATOM 795 N N . GLY A 1 98 ? 12.438 4.398 -34.616 1.00 67.44 98 GLY A N 1
ATOM 796 C CA . GLY A 1 98 ? 11.716 5.174 -33.596 1.00 67.44 98 GLY A CA 1
ATOM 797 C C . GLY A 1 98 ? 12.532 5.574 -32.360 1.00 67.44 98 GLY A C 1
ATOM 798 O O . GLY A 1 98 ? 11.976 5.644 -31.263 1.00 67.44 98 GLY A O 1
ATOM 799 N N . ARG A 1 99 ? 13.845 5.808 -32.501 1.00 72.44 99 ARG A N 1
ATOM 800 C CA . ARG A 1 99 ? 14.666 6.350 -31.405 1.00 72.44 99 ARG A CA 1
ATOM 801 C C . ARG A 1 99 ? 14.271 7.786 -31.061 1.00 72.44 99 ARG A C 1
ATOM 803 O O . ARG A 1 99 ? 14.270 8.639 -31.944 1.00 72.44 99 ARG A O 1
ATOM 810 N N . ASN A 1 100 ? 14.016 8.059 -29.781 1.00 78.31 100 ASN A N 1
ATOM 811 C CA . ASN A 1 100 ? 13.725 9.409 -29.291 1.00 78.31 100 ASN A CA 1
ATOM 812 C C . ASN A 1 100 ? 14.960 9.990 -28.590 1.00 78.31 100 ASN A C 1
ATOM 814 O O . ASN A 1 100 ? 15.211 9.749 -27.411 1.00 78.31 100 ASN A O 1
ATOM 818 N N . LEU A 1 101 ? 15.785 10.707 -29.349 1.00 85.12 101 LEU A N 1
ATOM 819 C CA . LEU A 1 101 ? 17.005 11.322 -28.837 1.00 85.12 101 LEU A CA 1
ATOM 820 C C . LEU A 1 101 ? 16.662 12.663 -28.190 1.00 85.12 101 LEU A C 1
ATOM 822 O O . LEU A 1 101 ? 16.470 13.657 -28.882 1.00 85.12 101 LEU A O 1
ATOM 826 N N .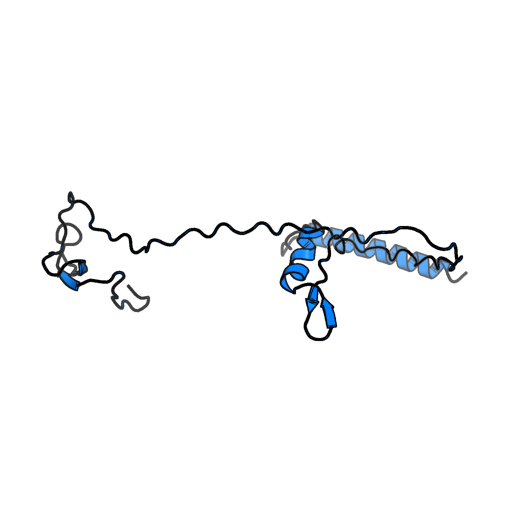 GLN A 1 102 ? 16.631 12.697 -26.862 1.00 85.06 102 GLN A N 1
ATOM 827 C CA . GLN A 1 102 ? 16.417 13.935 -26.119 1.00 85.06 102 GLN A CA 1
ATOM 828 C C . GLN A 1 102 ? 17.757 14.594 -25.781 1.00 85.06 102 GLN A C 1
ATOM 830 O O . GLN A 1 102 ? 18.758 13.916 -25.512 1.00 85.06 102 GLN A O 1
ATOM 835 N N . LEU A 1 103 ? 17.779 15.928 -25.793 1.00 89.38 103 LEU A N 1
ATOM 836 C CA . LEU A 1 103 ? 18.938 16.700 -25.367 1.00 89.38 103 LEU A CA 1
ATOM 837 C C . LEU A 1 103 ? 19.070 16.607 -23.845 1.00 89.38 103 LEU A C 1
ATOM 839 O O . LEU A 1 103 ? 18.181 17.024 -23.104 1.00 89.38 103 LEU A O 1
ATOM 843 N N . ARG A 1 104 ? 20.181 16.043 -23.370 1.00 82.38 104 ARG A N 1
ATOM 844 C CA . ARG A 1 104 ? 20.504 15.980 -21.942 1.00 82.38 104 ARG A CA 1
ATOM 845 C C . ARG A 1 104 ? 21.444 17.115 -21.527 1.00 82.38 104 ARG A C 1
ATOM 847 O O . ARG A 1 104 ? 22.155 17.656 -22.380 1.00 82.38 104 ARG A O 1
ATOM 854 N N . PRO A 1 105 ? 21.505 17.435 -20.219 1.00 84.00 105 PRO A N 1
ATOM 855 C CA . PRO A 1 105 ? 22.508 18.350 -19.681 1.00 84.00 105 PRO A CA 1
ATOM 856 C C . PRO A 1 105 ? 23.914 17.968 -20.163 1.00 84.00 105 PRO A C 1
ATOM 858 O O . PRO A 1 105 ? 24.273 16.789 -20.159 1.00 84.00 105 PRO A O 1
ATOM 861 N N . GLY A 1 106 ? 24.685 18.956 -20.621 1.00 87.38 106 GLY A N 1
ATOM 862 C CA . GLY A 1 106 ? 25.972 18.733 -21.294 1.00 87.38 106 GLY A CA 1
ATOM 863 C C . GLY A 1 106 ? 25.884 18.609 -22.820 1.00 87.38 106 GLY A C 1
ATOM 864 O O . GLY A 1 106 ? 26.829 18.130 -23.438 1.00 87.38 106 GLY A O 1
ATOM 865 N N . TYR A 1 107 ? 24.768 19.033 -23.424 1.00 86.38 107 TYR A N 1
ATOM 866 C CA . TYR A 1 107 ? 24.571 19.109 -24.879 1.00 86.38 107 TYR A CA 1
ATOM 867 C C . TYR A 1 107 ? 24.744 17.766 -25.609 1.00 86.38 107 TYR A C 1
ATOM 869 O O . TYR A 1 107 ? 25.189 17.703 -26.754 1.00 86.38 107 TYR A O 1
ATOM 877 N N . MET A 1 108 ? 24.387 16.666 -24.941 1.00 86.88 108 MET A N 1
ATOM 878 C CA . MET A 1 108 ? 24.485 15.319 -25.502 1.00 86.88 108 MET A CA 1
ATOM 879 C C . MET A 1 108 ? 23.104 14.762 -25.836 1.00 86.88 108 MET A C 1
ATOM 881 O O . MET A 1 108 ? 22.255 14.635 -24.955 1.00 86.88 108 MET A O 1
ATOM 885 N N . TYR A 1 109 ? 22.907 14.345 -27.085 1.00 87.06 109 TYR A N 1
ATOM 886 C CA . TYR A 1 109 ? 21.700 13.639 -27.519 1.00 87.06 109 TYR A CA 1
ATOM 887 C C . TYR A 1 109 ? 21.762 12.167 -27.118 1.00 87.06 109 TYR A C 1
ATOM 889 O O . TYR A 1 109 ? 22.658 11.440 -27.558 1.00 87.06 109 TYR A O 1
ATOM 897 N N . ARG A 1 110 ? 20.829 11.718 -26.270 1.00 85.75 110 ARG A N 1
ATOM 898 C CA . ARG A 1 110 ? 20.747 10.321 -25.809 1.00 85.75 110 ARG A CA 1
ATOM 899 C C . ARG A 1 110 ? 19.296 9.922 -25.524 1.00 85.75 110 ARG A C 1
ATOM 901 O O . ARG A 1 110 ? 18.513 10.741 -25.057 1.00 85.75 110 ARG A O 1
ATOM 908 N N . GLU A 1 111 ? 18.962 8.653 -25.751 1.00 85.50 111 GLU A N 1
ATOM 909 C CA . GLU A 1 111 ? 17.694 8.071 -25.279 1.00 85.50 111 GLU A CA 1
ATOM 910 C C . GLU A 1 111 ? 17.719 7.872 -23.755 1.00 85.50 111 GLU A C 1
ATOM 912 O O . GLU A 1 111 ? 18.788 7.763 -23.139 1.00 85.50 111 GLU A O 1
ATOM 917 N N . ALA A 1 112 ? 16.545 7.783 -23.125 1.00 86.25 112 ALA A N 1
ATOM 918 C CA . ALA A 1 112 ? 16.470 7.410 -21.719 1.00 86.25 112 ALA A CA 1
ATOM 919 C C . ALA A 1 112 ? 16.796 5.916 -21.514 1.00 86.25 112 ALA A C 1
ATOM 921 O O . ALA A 1 112 ? 16.456 5.062 -22.328 1.00 86.25 112 ALA A O 1
ATOM 922 N N . ASN A 1 113 ? 17.406 5.552 -20.380 1.00 88.31 113 ASN A N 1
ATOM 923 C CA . ASN A 1 113 ? 17.796 4.155 -20.119 1.00 88.31 113 ASN A CA 1
ATOM 924 C C . ASN A 1 113 ? 16.606 3.173 -20.156 1.00 88.31 113 ASN A C 1
ATOM 926 O O . ASN A 1 113 ? 16.758 2.031 -20.587 1.00 88.31 113 ASN A O 1
ATOM 930 N N . TRP A 1 114 ? 15.416 3.611 -19.735 1.00 86.62 114 TRP A N 1
ATOM 931 C CA . TRP A 1 114 ? 14.201 2.792 -19.775 1.00 86.62 114 TRP A CA 1
ATOM 932 C C . TRP A 1 114 ? 13.666 2.601 -21.205 1.00 86.62 114 TRP A C 1
ATOM 934 O O . TRP A 1 114 ? 13.169 1.527 -21.539 1.00 86.62 114 TRP A O 1
ATOM 944 N N . GLU A 1 115 ? 13.823 3.609 -22.067 1.00 85.06 115 GLU A N 1
ATOM 945 C CA . GLU A 1 115 ? 13.493 3.550 -23.494 1.00 85.06 115 GLU A CA 1
ATOM 946 C C . GLU A 1 115 ? 14.410 2.575 -24.234 1.00 85.06 115 GLU A C 1
ATOM 948 O O . GLU A 1 115 ? 13.931 1.740 -25.002 1.00 85.06 115 GLU A O 1
ATOM 953 N N . ILE A 1 116 ? 15.711 2.615 -23.924 1.00 83.56 116 ILE A N 1
ATOM 954 C CA . ILE A 1 116 ? 16.706 1.658 -24.427 1.00 83.56 116 ILE A CA 1
ATOM 955 C C . ILE A 1 116 ? 16.325 0.228 -24.012 1.00 83.56 116 ILE A C 1
ATOM 957 O O . ILE A 1 116 ? 16.393 -0.693 -24.826 1.00 83.56 116 ILE A O 1
ATOM 961 N N . GLY A 1 117 ? 15.861 0.031 -22.771 1.00 82.50 117 GLY A N 1
ATOM 962 C CA . GLY A 1 117 ? 15.381 -1.268 -22.285 1.00 82.50 117 GLY A CA 1
ATOM 963 C C . GLY A 1 117 ? 14.192 -1.827 -23.079 1.00 82.50 117 GLY A C 1
ATOM 964 O O . GLY A 1 117 ? 14.105 -3.037 -23.284 1.00 82.50 117 GLY A O 1
ATOM 965 N N . ARG A 1 118 ? 13.317 -0.956 -23.601 1.00 83.00 118 ARG A N 1
ATOM 966 C CA . ARG A 1 118 ? 12.172 -1.333 -24.453 1.00 83.00 118 ARG A CA 1
ATOM 967 C C . ARG A 1 118 ? 12.509 -1.444 -25.942 1.00 83.00 118 ARG A C 1
ATOM 969 O O . ARG A 1 118 ? 11.629 -1.764 -26.742 1.00 83.00 118 ARG A O 1
ATOM 976 N N . ALA A 1 119 ? 13.766 -1.256 -26.348 1.00 82.62 119 ALA A N 1
ATOM 977 C CA . ALA A 1 119 ? 14.163 -1.368 -27.754 1.00 82.62 119 ALA A CA 1
ATOM 978 C C . ALA A 1 119 ? 13.815 -2.742 -28.365 1.00 82.62 119 ALA A C 1
ATOM 980 O O . ALA A 1 119 ? 13.429 -2.826 -29.530 1.00 82.62 119 ALA A O 1
ATOM 981 N N . ALA A 1 120 ? 13.877 -3.821 -27.576 1.00 77.12 120 ALA A N 1
ATOM 982 C CA . ALA A 1 120 ? 13.475 -5.158 -28.018 1.00 77.12 120 ALA A CA 1
ATOM 983 C C . ALA A 1 120 ? 11.965 -5.267 -28.313 1.00 77.12 120 ALA A C 1
ATOM 985 O O . ALA A 1 120 ? 11.574 -5.962 -29.255 1.00 77.12 120 ALA A O 1
ATOM 986 N N . GLU A 1 121 ? 11.130 -4.560 -27.545 1.00 78.94 121 GLU A N 1
ATOM 987 C CA . GLU A 1 121 ?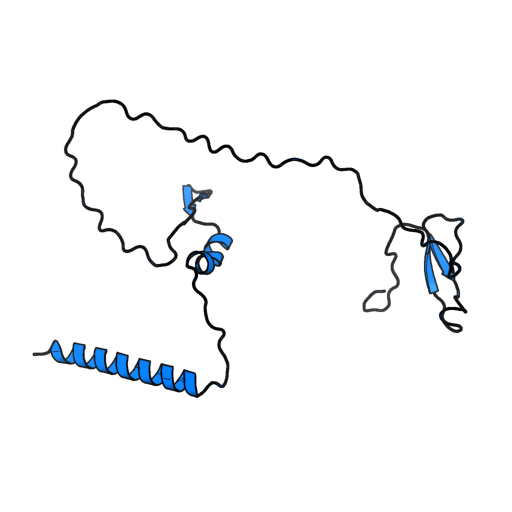 9.678 -4.495 -27.743 1.00 78.94 121 GLU A CA 1
ATOM 988 C C . GLU A 1 121 ? 9.337 -3.693 -29.003 1.00 78.94 121 GLU A C 1
ATOM 990 O O . GLU A 1 121 ? 8.574 -4.182 -29.838 1.00 78.94 121 GLU A O 1
ATOM 995 N N . ARG A 1 122 ? 9.981 -2.529 -29.208 1.00 75.44 122 ARG A N 1
ATOM 996 C CA . ARG A 1 122 ? 9.864 -1.741 -30.456 1.00 75.44 122 ARG A CA 1
ATOM 997 C C . ARG A 1 122 ? 10.244 -2.571 -31.679 1.00 75.44 122 ARG A C 1
ATOM 999 O O . ARG A 1 122 ? 9.517 -2.612 -32.664 1.00 75.44 122 ARG A O 1
ATOM 1006 N N . ALA A 1 123 ? 11.348 -3.311 -31.576 1.00 78.75 123 ALA A N 1
ATOM 1007 C CA . ALA A 1 123 ? 11.837 -4.203 -32.624 1.00 78.75 123 ALA A CA 1
ATOM 1008 C C . ALA A 1 123 ? 10.982 -5.475 -32.812 1.00 78.75 123 ALA A C 1
ATOM 1010 O O . ALA A 1 123 ? 11.322 -6.323 -33.647 1.00 78.75 123 ALA A O 1
ATOM 1011 N N . LYS A 1 124 ? 9.912 -5.647 -32.016 1.00 79.75 124 LYS A N 1
ATOM 1012 C CA . LYS A 1 124 ? 9.040 -6.832 -31.968 1.00 79.75 124 LYS A CA 1
ATOM 1013 C C . LYS A 1 124 ? 9.843 -8.138 -31.851 1.00 79.75 124 LYS A C 1
ATOM 1015 O O . LYS A 1 124 ? 9.477 -9.174 -32.412 1.00 79.75 124 LYS A O 1
ATOM 1020 N N . VAL A 1 125 ? 10.973 -8.103 -31.138 1.00 80.75 125 VAL A N 1
ATOM 1021 C CA . VAL A 1 125 ? 11.861 -9.258 -30.954 1.00 80.75 125 VAL A CA 1
ATOM 1022 C C . VAL A 1 125 ? 11.361 -10.086 -29.778 1.00 80.75 125 VAL A C 1
ATOM 1024 O O . VAL A 1 125 ? 11.584 -9.759 -28.617 1.00 80.75 125 VAL A O 1
ATOM 1027 N N . LYS A 1 126 ? 10.718 -11.216 -30.075 1.00 78.69 126 LYS A N 1
ATOM 1028 C CA . LYS A 1 126 ? 10.314 -12.193 -29.058 1.00 78.69 126 LYS A CA 1
ATOM 1029 C C . LYS A 1 126 ? 11.429 -13.218 -28.834 1.00 78.69 126 LYS A C 1
ATOM 1031 O O . LYS A 1 126 ? 11.612 -14.132 -29.640 1.00 78.69 126 LYS A O 1
ATOM 1036 N N . VAL A 1 127 ? 12.174 -13.084 -27.736 1.00 80.25 127 VAL A N 1
ATOM 1037 C CA . VAL A 1 127 ? 13.166 -14.089 -27.316 1.00 80.25 127 VAL A CA 1
ATOM 1038 C C . VAL A 1 127 ? 12.434 -15.287 -26.708 1.00 80.25 127 VAL A C 1
ATOM 1040 O O . VAL A 1 127 ? 11.585 -15.136 -25.832 1.00 80.25 127 VAL A O 1
ATOM 1043 N N . ARG A 1 128 ? 12.738 -16.502 -27.176 1.00 81.12 128 ARG A N 1
ATOM 1044 C CA . ARG A 1 128 ? 12.211 -17.726 -26.556 1.00 81.12 128 ARG A CA 1
ATOM 1045 C C . ARG A 1 128 ? 12.917 -17.962 -25.220 1.00 81.12 128 ARG A C 1
ATOM 1047 O O . ARG A 1 128 ? 14.146 -17.955 -25.185 1.00 81.12 128 ARG A O 1
ATOM 1054 N N . LEU A 1 129 ? 12.146 -18.225 -24.164 1.00 85.12 129 LEU A N 1
ATOM 1055 C CA . LEU A 1 129 ? 12.671 -18.644 -22.862 1.00 85.12 129 LEU A CA 1
ATOM 1056 C C . LEU A 1 129 ? 13.569 -19.876 -23.028 1.00 85.12 129 LEU A C 1
ATOM 1058 O O . LEU A 1 129 ? 13.214 -20.834 -23.723 1.00 85.12 129 LEU A O 1
ATOM 1062 N N . TYR A 1 130 ? 14.742 -19.840 -22.401 1.00 86.12 130 TYR A N 1
ATOM 1063 C CA . TYR A 1 130 ? 15.644 -20.982 -22.370 1.00 86.12 130 TYR A CA 1
ATOM 1064 C C . TYR A 1 130 ? 15.043 -22.086 -21.493 1.00 86.12 130 TYR A C 1
ATOM 1066 O O . TYR A 1 130 ? 14.699 -21.838 -20.341 1.00 86.12 130 TYR A O 1
ATOM 1074 N N . LYS A 1 131 ? 14.920 -23.300 -22.042 1.00 85.00 131 LYS A N 1
ATOM 1075 C CA . LYS A 1 131 ? 14.503 -24.496 -21.303 1.00 85.00 131 LYS A CA 1
ATOM 1076 C C . LYS A 1 131 ? 15.740 -25.341 -20.977 1.00 85.00 131 LYS A C 1
ATOM 1078 O O . LYS A 1 131 ? 16.333 -25.895 -21.908 1.00 85.00 131 LYS A O 1
ATOM 1083 N N . PRO A 1 132 ? 16.152 -25.445 -19.702 1.00 87.00 132 PRO A N 1
ATOM 1084 C CA . PRO A 1 132 ? 17.206 -26.371 -19.299 1.00 87.00 132 PRO A CA 1
ATOM 1085 C C . PRO A 1 132 ? 16.822 -27.819 -19.643 1.00 87.00 132 PRO A C 1
ATOM 1087 O O . PRO A 1 132 ? 15.660 -28.196 -19.525 1.00 87.00 132 PRO A O 1
ATOM 1090 N N . GLY A 1 133 ? 17.785 -28.633 -20.085 1.00 87.44 133 GLY A N 1
ATOM 1091 C CA . GLY A 1 133 ? 17.576 -30.068 -20.341 1.00 87.44 133 GLY A CA 1
ATOM 1092 C C . GLY A 1 133 ? 16.998 -30.446 -21.713 1.00 87.44 133 GLY A C 1
ATOM 1093 O O . GLY A 1 133 ? 16.904 -31.633 -22.020 1.00 87.44 133 GLY A O 1
ATOM 1094 N N . ASP A 1 134 ? 16.673 -29.485 -22.584 1.00 88.44 134 ASP A N 1
ATOM 1095 C CA . ASP A 1 134 ? 16.178 -29.778 -23.937 1.00 88.44 134 ASP A CA 1
ATOM 1096 C C . ASP A 1 134 ? 17.324 -30.204 -24.883 1.00 88.44 134 ASP A C 1
ATOM 1098 O O . ASP A 1 134 ? 17.946 -29.401 -25.590 1.00 88.44 134 ASP A O 1
ATOM 1102 N N . ARG A 1 135 ? 17.609 -31.514 -24.893 1.00 87.56 135 ARG A N 1
ATOM 1103 C CA . ARG A 1 135 ? 18.677 -32.127 -25.705 1.00 87.56 135 ARG A CA 1
ATOM 1104 C C . ARG A 1 135 ? 18.443 -31.975 -27.213 1.00 87.56 135 ARG A C 1
ATOM 1106 O O . ARG A 1 135 ? 19.404 -31.829 -27.966 1.00 87.56 135 ARG A O 1
ATOM 1113 N N . TRP A 1 136 ? 17.189 -31.949 -27.665 1.00 87.56 136 TRP A N 1
ATOM 1114 C CA . TRP A 1 136 ? 16.837 -31.882 -29.089 1.00 87.56 136 TRP A CA 1
ATOM 1115 C C . TRP A 1 136 ? 17.063 -30.489 -29.679 1.00 87.56 136 TRP A C 1
ATOM 1117 O O . TRP A 1 136 ? 17.538 -30.348 -30.810 1.00 87.56 136 TRP A O 1
ATOM 1127 N N . THR A 1 137 ? 16.748 -29.428 -28.933 1.00 85.94 137 THR A N 1
ATOM 1128 C CA . THR A 1 137 ? 17.098 -28.063 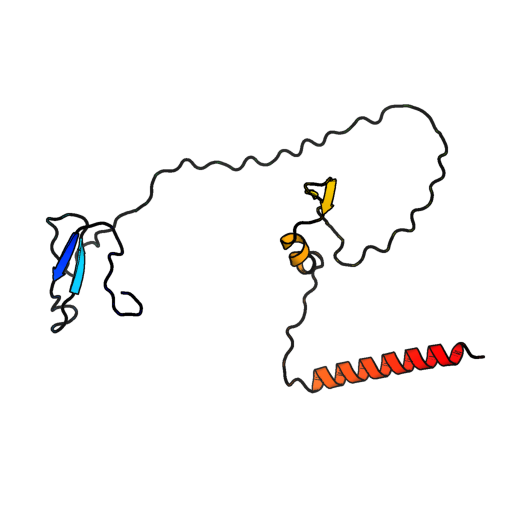-29.360 1.00 85.94 137 THR A CA 1
ATOM 1129 C C . THR A 1 137 ? 18.603 -27.817 -29.287 1.00 85.94 137 THR A C 1
ATOM 1131 O O . THR A 1 137 ? 19.146 -27.177 -30.191 1.00 85.94 137 THR A O 1
ATOM 1134 N N . ALA A 1 138 ? 19.291 -28.361 -28.277 1.00 87.75 138 ALA A N 1
ATOM 1135 C CA . ALA A 1 138 ? 20.747 -28.296 -28.169 1.00 87.75 138 ALA A CA 1
ATOM 1136 C C . ALA A 1 138 ? 21.438 -28.985 -29.359 1.00 87.75 138 ALA A C 1
ATOM 1138 O O . ALA A 1 138 ? 22.309 -28.387 -29.993 1.00 87.75 138 ALA A O 1
ATOM 1139 N N . TRP A 1 139 ? 20.991 -30.190 -29.728 1.00 92.75 139 TRP A N 1
ATOM 1140 C CA . TRP A 1 139 ? 21.493 -30.922 -30.892 1.00 92.75 139 TRP A CA 1
ATOM 1141 C C . TRP A 1 139 ? 21.257 -30.160 -32.204 1.00 92.75 139 TRP A C 1
ATOM 1143 O O . TRP A 1 139 ? 22.197 -29.955 -32.974 1.00 92.75 139 TRP A O 1
ATOM 1153 N N . ARG A 1 140 ? 20.044 -29.625 -32.424 1.00 92.25 140 ARG A N 1
ATOM 1154 C CA . ARG A 1 140 ? 19.744 -28.788 -33.602 1.00 92.25 140 ARG A CA 1
ATOM 1155 C C . ARG A 1 140 ? 20.657 -27.566 -33.687 1.00 92.25 140 ARG A C 1
ATOM 1157 O O . ARG A 1 140 ? 21.239 -27.304 -34.739 1.00 92.25 140 ARG A O 1
ATOM 1164 N N . LYS A 1 141 ? 20.837 -26.839 -32.580 1.00 89.88 141 LYS A N 1
ATOM 1165 C CA . LYS A 1 141 ? 21.754 -25.688 -32.521 1.00 89.88 141 LYS A CA 1
ATOM 1166 C C . LYS A 1 141 ? 23.201 -26.098 -32.807 1.00 89.88 141 LYS A C 1
ATOM 1168 O O . LYS A 1 141 ? 23.904 -25.383 -33.521 1.00 89.88 141 LYS A O 1
ATOM 1173 N N . ALA A 1 142 ? 23.648 -27.243 -32.290 1.00 90.44 142 ALA A N 1
ATOM 1174 C CA . ALA A 1 142 ? 24.990 -27.761 -32.531 1.00 90.44 142 ALA A CA 1
ATOM 1175 C C . ALA A 1 142 ? 25.221 -28.118 -34.008 1.00 90.44 142 ALA A C 1
ATOM 1177 O O . ALA A 1 142 ? 26.270 -27.769 -34.547 1.00 90.44 142 ALA A O 1
ATOM 1178 N N . ASN A 1 143 ? 24.247 -28.735 -34.680 1.00 94.69 143 ASN A N 1
ATOM 1179 C CA . ASN A 1 143 ? 24.341 -29.051 -36.107 1.00 94.69 143 ASN A CA 1
ATOM 1180 C C . ASN A 1 143 ? 24.358 -27.797 -36.979 1.00 94.69 143 ASN A C 1
ATOM 1182 O O . ASN A 1 143 ? 25.228 -27.672 -37.836 1.00 94.69 143 ASN A O 1
ATOM 1186 N N . VAL A 1 144 ? 23.485 -26.823 -36.700 1.00 94.62 144 VAL A N 1
ATOM 1187 C CA . VAL A 1 144 ? 23.511 -25.519 -37.385 1.00 94.62 144 VAL A CA 1
ATOM 1188 C C . VAL A 1 144 ? 24.875 -24.842 -37.214 1.00 94.62 144 VAL A C 1
ATOM 1190 O O . VAL A 1 144 ? 25.419 -24.281 -38.164 1.00 94.62 144 VAL A O 1
ATOM 1193 N N . ARG A 1 145 ? 25.474 -24.923 -36.019 1.00 93.94 145 ARG A N 1
ATOM 1194 C CA . ARG A 1 145 ? 26.828 -24.411 -35.763 1.00 93.94 145 ARG A CA 1
ATOM 1195 C C . ARG A 1 145 ? 27.894 -25.166 -36.565 1.00 93.94 145 ARG A C 1
ATOM 1197 O O . ARG A 1 145 ? 28.775 -24.522 -37.129 1.00 93.94 145 ARG A O 1
ATOM 1204 N N . LYS A 1 146 ? 27.830 -26.502 -36.627 1.00 92.88 146 LYS A N 1
ATOM 1205 C CA . LYS A 1 146 ? 28.756 -27.329 -37.422 1.00 92.88 146 LYS A CA 1
ATOM 1206 C C . LYS A 1 146 ? 28.669 -26.987 -38.914 1.00 92.88 146 LYS A C 1
ATOM 1208 O O . LYS A 1 146 ? 29.710 -26.756 -39.519 1.00 92.88 146 LYS A O 1
ATOM 1213 N N . ALA A 1 147 ? 27.458 -26.865 -39.462 1.00 93.25 147 ALA A N 1
ATOM 1214 C CA . ALA A 1 147 ? 27.223 -26.486 -40.856 1.00 93.25 147 ALA A CA 1
ATOM 1215 C C . ALA A 1 147 ? 27.808 -25.102 -41.181 1.00 93.25 147 ALA A C 1
ATOM 1217 O O . ALA A 1 147 ? 28.649 -24.985 -42.068 1.00 93.25 147 ALA A O 1
ATOM 1218 N N . LYS A 1 148 ? 27.494 -24.074 -40.377 1.00 92.62 148 LYS A N 1
ATOM 121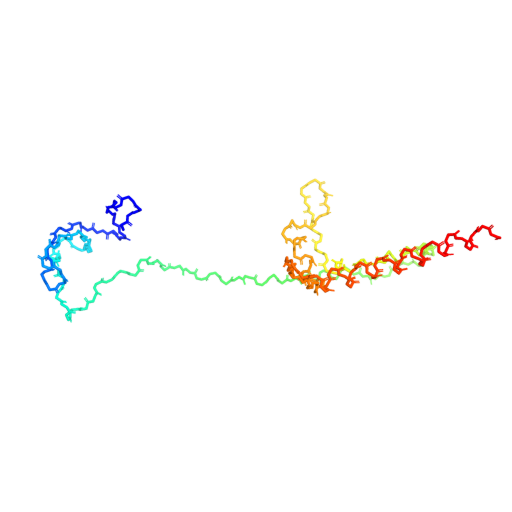9 C CA . LYS A 1 148 ? 28.076 -22.727 -40.540 1.00 92.62 148 LYS A CA 1
ATOM 1220 C C . LYS A 1 148 ? 29.604 -22.722 -40.472 1.00 92.62 148 LYS A C 1
ATOM 1222 O O . LYS A 1 148 ? 30.260 -21.961 -41.178 1.00 92.62 148 LYS A O 1
ATOM 1227 N N . ASN A 1 149 ? 30.191 -23.540 -39.599 1.00 90.38 149 ASN A N 1
ATOM 1228 C CA . ASN A 1 149 ? 31.645 -23.653 -39.503 1.00 90.38 149 ASN A CA 1
ATOM 1229 C C . ASN A 1 149 ? 32.251 -24.350 -40.730 1.00 90.38 149 ASN A C 1
ATOM 1231 O O . ASN A 1 149 ? 33.332 -23.952 -41.161 1.00 90.38 149 ASN A O 1
ATOM 1235 N N . ALA A 1 150 ? 31.573 -25.350 -41.301 1.00 90.25 150 ALA A N 1
ATOM 1236 C CA . ALA A 1 150 ? 31.991 -25.999 -42.541 1.00 90.25 150 ALA A CA 1
ATOM 1237 C C . ALA A 1 150 ? 31.941 -25.025 -43.729 1.00 90.25 150 ALA A C 1
ATOM 1239 O O . ALA A 1 150 ? 32.933 -24.897 -44.442 1.00 90.25 150 ALA A O 1
ATOM 1240 N N . GLU A 1 151 ? 30.856 -24.255 -43.871 1.00 89.00 151 GLU A N 1
ATOM 1241 C CA . GLU A 1 151 ? 30.732 -23.191 -44.880 1.00 89.00 151 GLU A CA 1
ATOM 1242 C C . GLU A 1 151 ? 31.865 -22.161 -44.756 1.00 89.00 151 GLU A C 1
ATOM 1244 O O . GLU A 1 151 ? 32.550 -21.854 -45.731 1.00 89.00 151 GLU A O 1
ATOM 1249 N N . LYS A 1 152 ? 32.132 -21.671 -43.536 1.00 85.38 152 LYS A N 1
ATOM 1250 C CA . LYS A 1 152 ? 33.227 -20.721 -43.280 1.00 85.38 152 LYS A CA 1
ATOM 1251 C C . LYS A 1 152 ? 34.604 -21.294 -43.621 1.00 85.38 152 LYS A C 1
ATOM 1253 O O . LYS A 1 152 ? 35.432 -20.581 -44.181 1.00 85.38 152 LYS A O 1
ATOM 1258 N N . ARG A 1 153 ? 34.859 -22.566 -43.297 1.00 82.00 153 ARG A N 1
ATOM 1259 C CA . ARG A 1 153 ? 36.116 -23.250 -43.648 1.00 82.00 153 ARG A CA 1
ATOM 1260 C C . ARG A 1 153 ? 36.254 -23.433 -45.162 1.00 82.00 153 ARG A C 1
ATOM 1262 O O . ARG A 1 153 ? 37.329 -23.174 -45.695 1.00 82.00 153 ARG A O 1
ATOM 1269 N N . GLY A 1 154 ? 35.173 -23.793 -45.854 1.00 75.94 154 GLY A N 1
ATOM 1270 C CA . GLY A 1 154 ? 35.146 -23.907 -47.315 1.00 75.94 154 GLY A CA 1
ATOM 1271 C C . GLY A 1 154 ? 35.407 -22.575 -48.028 1.00 75.94 154 GLY A C 1
ATOM 1272 O O . GLY A 1 154 ? 36.138 -22.531 -49.016 1.00 75.94 154 GLY A O 1
ATOM 1273 N N . LEU A 1 155 ? 34.887 -21.469 -47.490 1.00 72.25 155 LEU A N 1
ATOM 1274 C CA . LEU A 1 155 ? 35.157 -20.119 -47.998 1.00 72.25 155 LEU A CA 1
ATOM 1275 C C . LEU A 1 155 ? 36.617 -19.683 -47.780 1.00 72.25 155 LEU A C 1
ATOM 1277 O O . LEU A 1 155 ? 37.198 -19.052 -48.659 1.00 72.25 155 LEU A O 1
ATOM 1281 N N . ALA A 1 156 ? 37.232 -20.046 -46.650 1.00 65.62 156 ALA A N 1
ATOM 1282 C CA . ALA A 1 156 ? 38.646 -19.760 -46.388 1.00 65.62 156 ALA A CA 1
ATOM 1283 C C . ALA A 1 156 ? 39.596 -20.574 -47.289 1.00 65.62 156 ALA A C 1
ATOM 1285 O O . ALA A 1 156 ? 40.632 -20.059 -47.703 1.00 65.62 156 ALA A O 1
ATOM 1286 N N . GLY A 1 157 ? 39.231 -21.815 -47.636 1.00 62.16 157 GLY A N 1
ATOM 1287 C CA . GLY A 1 157 ? 40.004 -22.666 -48.549 1.00 62.16 157 GLY A CA 1
ATOM 1288 C C . GLY A 1 157 ? 39.982 -22.195 -50.008 1.00 62.16 157 GLY A C 1
ATOM 1289 O O . GLY A 1 157 ? 40.994 -22.295 -50.694 1.00 62.16 157 GLY A O 1
ATOM 1290 N N . ARG A 1 158 ? 38.869 -21.609 -50.475 1.00 59.91 158 ARG A N 1
ATOM 1291 C CA . ARG A 1 158 ? 38.746 -21.070 -51.848 1.00 59.91 158 ARG A CA 1
ATOM 1292 C C . ARG A 1 158 ? 39.557 -19.798 -52.098 1.00 59.91 158 ARG A C 1
ATOM 1294 O O . ARG A 1 158 ? 39.778 -19.462 -53.249 1.00 59.91 158 ARG A O 1
ATOM 1301 N N . LYS A 1 159 ? 40.009 -19.103 -51.051 1.00 57.69 159 LYS A N 1
ATOM 1302 C CA . LYS A 1 159 ? 40.803 -17.867 -51.164 1.00 57.69 159 LYS A CA 1
ATOM 1303 C C . LYS A 1 159 ? 42.315 -18.115 -51.319 1.00 57.69 159 LYS A C 1
ATOM 1305 O O . LYS A 1 159 ? 43.074 -17.156 -51.360 1.00 57.69 159 LYS A O 1
ATOM 1310 N N . LYS A 1 160 ? 42.744 -19.384 -51.327 1.00 55.03 160 LYS A N 1
ATOM 1311 C CA . LYS A 1 160 ? 44.152 -19.825 -51.383 1.00 55.03 160 LYS A CA 1
ATOM 1312 C C . LYS A 1 160 ? 44.556 -20.458 -52.728 1.00 55.03 160 LYS A C 1
ATOM 1314 O O . LYS A 1 160 ? 45.605 -21.092 -52.790 1.00 55.03 160 LYS A O 1
ATOM 1319 N N . LYS A 1 161 ? 43.734 -20.311 -53.768 1.00 44.59 161 LYS A N 1
ATOM 1320 C CA . LYS A 1 161 ? 44.042 -20.698 -55.149 1.00 44.59 161 LYS A CA 1
ATOM 1321 C C . LYS A 1 161 ? 44.017 -19.466 -56.035 1.00 44.59 161 LYS A C 1
ATOM 1323 O O . LYS A 1 161 ? 43.147 -18.608 -55.765 1.00 44.59 161 LYS A O 1
#

Organism: Monilinia laxa (NCBI:txid61186)

pLDDT: mean 79.41, std 20.16, range [25.41, 97.81]

Foldseek 3Di:
DDPVPDDDAPDDADWDKDDDCVVPNPDIDIYGDHYPPDDDDDPPPDDDDDDPPDDDDDDDDPPDPPPPPPPPDDDDDDDDCDDPPPPPPPPQPQLNPPADFDQDPPRDTDGDPVVVVCSCVVSVPDDDDDDPPPVPVVVVVVVVVVVVVVVVVVVVVVVPD

Sequence (161 aa):
MGRDHTIYATQPGYVKYYKDPERHPKRQYIGVVFKRDQVLPLPRNTVRRRRLGMEVAKIVEPETPQVEVEITGLESGDASVLGVKEKKKKRERKGEEGRNLQLRPGYMYREANWEIGRAAERAKVKVRLYKPGDRWTAWRKANVRKAKNAEKRGLAGRKKK

Radius of gyration: 35.45 Å; chains: 1; bounding box: 71×64×81 Å

Secondary structure (DSSP, 8-state):
--TT-----SSSSEEEEEE-TTT-TT-EEEEEESSTT--SSPPTTSPPP-------PPP-PPPP---------------------------PPTT-TT---EEETTTEEE--HHHHHTHHHHTT--PPPP-TT-HHHHHHHHHHHHHHHHHHHHHHHHTT-